Protein AF-A0A662V221-F1 (afdb_monomer_lite)

Foldseek 3Di:
DVVVVVVVVVVVVVVVVVCVLLVVLVVLQVVCVVDPLCVVLVVVLVVVCVVCVVVCVVCVVVDDPVRVVVCVVVSVVVSVVSSVLSVVSNVDPSVVSSVVVVD

Radius of gyration: 17.14 Å; chains: 1; bounding box: 40×38×37 Å

Sequence (103 aa):
MRRDADVLRGIAALLGTTILWASSFPVIKIAVGSSTGLGYTWMRSAIAALALLPLAARRIGRAGRATALGGVVTGIAYALGLWLQGWGTGLTTASNSAFITGL

Secondary structure (DSSP, 8-state):
-HHHHHHHHHHHHHHHHHHHHHHHHHHHHHHHHSS-HHHHHHHHHHHHHHHHHHHHHHHHTT--HHHHHHHHHHHHHHHHHHHHHHHHHHHS-HHHHHHHHH-

Structure (mmCIF, N/CA/C/O backbone):
data_AF-A0A662V221-F1
#
_entry.id   AF-A0A662V221-F1
#
loop_
_atom_site.group_PDB
_atom_site.id
_atom_site.type_symbol
_atom_site.label_atom_id
_atom_site.label_alt_id
_atom_site.label_comp_id
_atom_site.label_asym_id
_atom_site.label_entity_id
_atom_site.label_seq_id
_atom_site.pdbx_PDB_ins_code
_atom_site.Cartn_x
_atom_site.Cartn_y
_atom_site.Cartn_z
_atom_site.occupancy
_atom_site.B_iso_or_equiv
_atom_site.auth_seq_id
_atom_site.auth_comp_id
_atom_site.auth_asym_id
_atom_site.auth_atom_id
_atom_site.pdbx_PDB_model_num
ATOM 1 N N . MET A 1 1 ? -23.251 -28.242 2.241 1.00 62.19 1 MET A N 1
ATOM 2 C CA . MET A 1 1 ? -23.866 -27.235 1.345 1.00 62.19 1 MET A CA 1
ATOM 3 C C . MET A 1 1 ? -23.495 -25.788 1.678 1.00 62.19 1 MET A C 1
ATOM 5 O O . MET A 1 1 ? -22.798 -25.200 0.869 1.00 62.19 1 MET A O 1
ATOM 9 N N . ARG A 1 2 ? -23.889 -25.180 2.817 1.00 73.62 2 ARG A N 1
ATOM 10 C CA . ARG A 1 2 ? -23.494 -23.774 3.116 1.00 73.62 2 ARG A CA 1
ATOM 11 C C . ARG A 1 2 ? -21.975 -23.597 3.288 1.00 73.62 2 ARG A C 1
ATOM 13 O O . ARG A 1 2 ? -21.391 -22.723 2.666 1.00 73.62 2 ARG A O 1
ATOM 20 N N . ARG A 1 3 ? -21.338 -24.517 4.021 1.00 83.12 3 ARG A N 1
ATOM 21 C CA . ARG A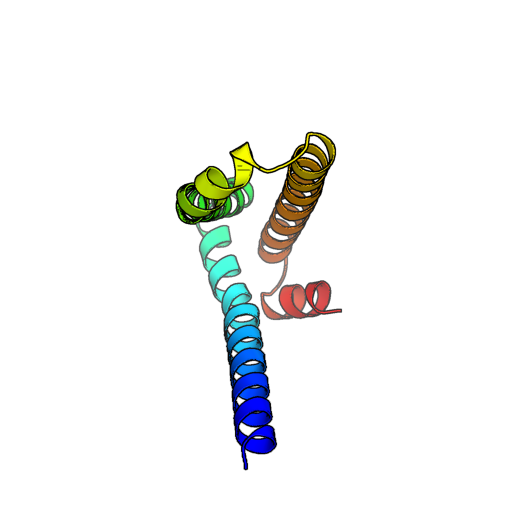 1 3 ? -19.883 -24.538 4.245 1.00 83.12 3 ARG A CA 1
ATOM 22 C C . ARG A 1 3 ? -19.074 -24.636 2.946 1.00 83.12 3 ARG A C 1
ATOM 24 O O . ARG A 1 3 ? -18.060 -23.966 2.823 1.00 83.12 3 ARG A O 1
ATOM 31 N N . ASP A 1 4 ? -19.540 -25.416 1.972 1.00 85.81 4 ASP A N 1
ATOM 32 C CA . ASP A 1 4 ? -18.838 -25.605 0.693 1.00 85.81 4 ASP A CA 1
ATOM 33 C C . ASP A 1 4 ? -18.893 -24.332 -0.161 1.00 85.81 4 ASP A C 1
ATOM 35 O O . ASP A 1 4 ? -17.890 -23.925 -0.740 1.00 85.81 4 ASP A O 1
ATOM 39 N N . ALA A 1 5 ? -20.042 -23.645 -0.175 1.00 88.50 5 ALA A N 1
ATOM 40 C CA . ALA A 1 5 ? -20.195 -22.365 -0.863 1.00 88.50 5 ALA A CA 1
ATOM 41 C C . ALA A 1 5 ? -19.315 -21.263 -0.248 1.00 88.50 5 ALA A C 1
ATOM 43 O O . ALA A 1 5 ? -18.729 -20.466 -0.981 1.00 88.50 5 ALA A O 1
ATOM 44 N N . ASP A 1 6 ? -19.185 -21.232 1.080 1.00 93.75 6 ASP A N 1
ATOM 45 C CA . ASP A 1 6 ? -18.309 -20.281 1.772 1.00 93.75 6 ASP A CA 1
ATOM 46 C C . ASP A 1 6 ? -16.825 -20.568 1.492 1.00 93.75 6 ASP A C 1
ATOM 48 O O . ASP A 1 6 ? -16.052 -19.639 1.250 1.00 93.75 6 ASP A O 1
ATOM 52 N N . VAL A 1 7 ? -16.436 -21.847 1.430 1.00 94.81 7 VAL A N 1
ATOM 53 C CA . VAL A 1 7 ? -15.081 -22.263 1.029 1.00 94.81 7 VAL A CA 1
ATOM 54 C C . VAL A 1 7 ? -14.782 -21.842 -0.410 1.00 94.81 7 VAL A C 1
ATOM 56 O O . VAL A 1 7 ? -13.740 -21.239 -0.659 1.00 94.81 7 VAL A O 1
ATOM 59 N N . LEU A 1 8 ? -15.702 -22.077 -1.350 1.00 95.62 8 LEU A N 1
ATOM 60 C CA . LEU A 1 8 ? -15.548 -21.644 -2.744 1.00 95.62 8 LEU A CA 1
ATOM 61 C C . LEU A 1 8 ? -15.406 -20.121 -2.867 1.00 95.62 8 LEU A C 1
ATOM 63 O O . LEU A 1 8 ? -14.557 -19.646 -3.621 1.00 95.62 8 LEU A O 1
ATOM 67 N N . ARG A 1 9 ? -16.183 -19.347 -2.100 1.00 95.25 9 ARG A N 1
ATOM 68 C CA . ARG A 1 9 ? -16.051 -17.880 -2.046 1.00 95.25 9 ARG A CA 1
ATOM 69 C C . ARG A 1 9 ? -14.694 -17.450 -1.494 1.00 95.25 9 ARG A C 1
ATOM 71 O O . ARG A 1 9 ? -14.083 -16.540 -2.048 1.00 95.25 9 ARG A O 1
ATOM 78 N N . GLY A 1 10 ? -14.214 -18.115 -0.443 1.00 96.44 10 GLY A N 1
ATOM 79 C CA . GLY A 1 10 ? -12.889 -17.873 0.126 1.00 96.44 10 GLY A CA 1
ATOM 80 C C . GLY A 1 10 ? -11.768 -18.150 -0.876 1.00 96.44 10 GLY A C 1
ATOM 81 O O . GLY A 1 10 ? -10.901 -17.303 -1.074 1.00 96.44 10 GLY A O 1
ATOM 82 N N . ILE A 1 11 ? -11.826 -19.289 -1.574 1.00 97.31 11 ILE A N 1
ATOM 83 C CA . ILE A 1 11 ? -10.859 -19.649 -2.623 1.00 97.31 11 ILE A CA 1
ATOM 84 C C . ILE A 1 11 ? -10.896 -18.627 -3.763 1.00 97.31 11 ILE A C 1
ATOM 86 O O . ILE A 1 11 ? -9.845 -18.161 -4.196 1.00 97.31 11 ILE A O 1
ATOM 90 N N . ALA A 1 12 ? -12.084 -18.228 -4.221 1.00 97.25 12 ALA A N 1
ATOM 91 C CA . ALA A 1 12 ? -12.220 -17.226 -5.275 1.00 97.25 12 ALA A CA 1
ATOM 92 C C . ALA A 1 12 ? -11.630 -15.866 -4.862 1.00 97.25 12 ALA A C 1
ATOM 94 O O . ALA A 1 12 ? -10.925 -15.238 -5.653 1.00 97.25 12 ALA A O 1
ATOM 95 N N . AL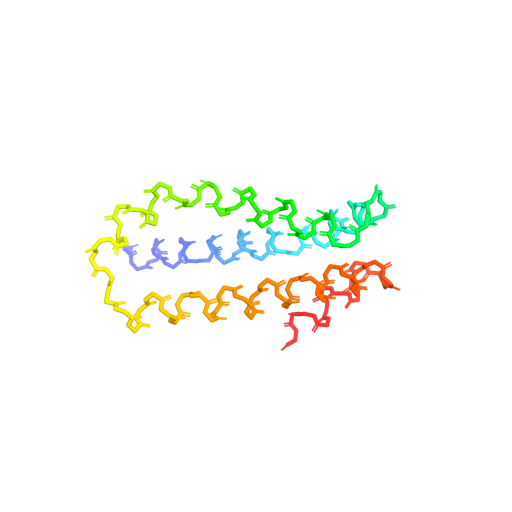A A 1 13 ? -11.863 -15.428 -3.621 1.00 96.56 13 ALA A N 1
ATOM 96 C CA . ALA A 1 13 ? -11.286 -14.194 -3.092 1.00 96.56 13 ALA A CA 1
ATOM 97 C C . ALA A 1 13 ? -9.752 -14.267 -2.996 1.00 96.56 13 ALA A C 1
ATOM 99 O O . ALA A 1 13 ? -9.072 -13.303 -3.357 1.00 96.56 13 ALA A O 1
ATOM 100 N N . LEU A 1 14 ? -9.207 -15.409 -2.563 1.00 96.31 14 LEU A N 1
ATOM 101 C CA . LEU A 1 14 ? -7.763 -15.644 -2.510 1.00 96.31 14 LEU A CA 1
ATOM 102 C C . LEU A 1 14 ? -7.148 -15.596 -3.909 1.00 96.31 14 LEU A C 1
ATOM 104 O O . LEU A 1 14 ? -6.242 -14.801 -4.137 1.00 96.31 14 LEU A O 1
ATOM 108 N N . LEU A 1 15 ? -7.689 -16.363 -4.859 1.00 97.12 15 LEU A N 1
ATOM 109 C CA . LEU A 1 15 ? -7.209 -16.382 -6.244 1.00 97.12 15 LEU A CA 1
ATOM 110 C C . LEU A 1 15 ? -7.273 -14.993 -6.885 1.00 97.12 15 LEU A C 1
ATOM 112 O O . LEU A 1 15 ? -6.301 -14.553 -7.495 1.00 97.12 15 LEU A O 1
ATOM 116 N N . GLY A 1 16 ? -8.388 -14.280 -6.709 1.00 97.44 16 GLY A N 1
ATOM 117 C CA . GLY A 1 16 ? -8.543 -12.919 -7.219 1.00 97.44 16 GLY A CA 1
ATOM 118 C C . GLY A 1 16 ? -7.505 -11.964 -6.633 1.00 97.44 16 GLY A C 1
ATOM 119 O O . GLY A 1 16 ? -6.862 -11.223 -7.374 1.00 97.44 16 GLY A O 1
ATOM 120 N N . THR A 1 17 ? -7.279 -12.025 -5.320 1.00 95.06 17 THR A N 1
ATOM 121 C CA . THR A 1 17 ? -6.266 -11.197 -4.650 1.00 95.06 17 THR A CA 1
ATOM 122 C C . THR A 1 17 ? -4.859 -11.531 -5.143 1.00 95.06 17 THR A C 1
ATOM 124 O O . THR A 1 17 ? -4.094 -10.616 -5.442 1.00 95.06 17 THR A O 1
ATOM 127 N N . THR A 1 18 ? -4.527 -12.816 -5.300 1.00 93.75 18 THR A N 1
ATOM 128 C CA . THR A 1 18 ? -3.229 -13.261 -5.826 1.00 93.75 18 THR A CA 1
ATOM 129 C C . THR A 1 18 ? -2.998 -12.765 -7.248 1.00 93.75 18 THR A C 1
ATOM 131 O O . THR A 1 18 ? -1.922 -12.245 -7.537 1.00 93.75 18 THR A O 1
ATOM 134 N N . ILE A 1 19 ? -4.001 -12.875 -8.125 1.00 95.00 19 ILE A N 1
ATOM 135 C CA . ILE A 1 19 ? -3.903 -12.399 -9.509 1.00 95.00 19 ILE A CA 1
ATOM 136 C C . ILE A 1 19 ? -3.691 -10.885 -9.531 1.00 95.00 19 ILE A C 1
ATOM 138 O O . ILE A 1 19 ? -2.733 -10.430 -10.151 1.00 95.00 19 ILE A O 1
ATOM 142 N N . LEU A 1 20 ? -4.532 -10.121 -8.822 1.00 94.00 20 LEU A N 1
ATOM 143 C CA . LEU A 1 20 ? -4.437 -8.658 -8.763 1.00 94.00 20 LEU A CA 1
ATOM 144 C C . LEU A 1 20 ? -3.079 -8.196 -8.225 1.00 94.00 20 LEU A C 1
ATOM 146 O O . LEU A 1 20 ? -2.472 -7.263 -8.759 1.00 94.00 20 LEU A O 1
ATOM 150 N N . TRP A 1 21 ? -2.589 -8.854 -7.177 1.00 93.06 21 TRP A N 1
ATOM 151 C CA . TRP A 1 21 ? -1.298 -8.541 -6.583 1.00 93.06 21 TRP A CA 1
ATOM 152 C C . TRP A 1 21 ? -0.144 -8.865 -7.542 1.00 93.06 21 TRP A C 1
ATOM 154 O O . TRP A 1 21 ? 0.669 -7.989 -7.833 1.00 93.06 21 TRP A O 1
ATOM 164 N N . ALA A 1 22 ? -0.108 -10.073 -8.112 1.00 90.75 22 ALA A N 1
ATOM 165 C CA . ALA A 1 22 ? 0.973 -10.502 -9.000 1.00 90.75 22 ALA A CA 1
ATOM 166 C C . ALA A 1 22 ? 1.019 -9.682 -10.302 1.00 90.75 22 ALA A C 1
ATOM 168 O O . ALA A 1 22 ? 2.092 -9.256 -10.735 1.00 90.75 22 ALA A O 1
ATOM 169 N N . SER A 1 23 ? -0.140 -9.389 -10.903 1.00 92.88 23 SER A N 1
ATOM 170 C CA . SER A 1 23 ? -0.223 -8.592 -12.134 1.00 92.88 23 SER A CA 1
ATOM 171 C C . SER A 1 23 ? 0.173 -7.129 -11.936 1.00 92.88 23 SER A C 1
ATOM 173 O O . SER A 1 23 ? 0.477 -6.438 -12.907 1.00 92.88 23 SER A O 1
ATOM 175 N N . SER A 1 24 ? 0.181 -6.636 -10.695 1.00 90.31 24 SER A N 1
ATOM 176 C CA . SER A 1 24 ? 0.561 -5.254 -10.411 1.00 90.31 24 SER A CA 1
ATOM 177 C C . SER A 1 24 ? 2.043 -4.990 -10.693 1.00 90.31 24 SER A C 1
ATOM 179 O O . SER A 1 24 ? 2.376 -3.885 -11.108 1.00 90.31 24 SER A O 1
ATOM 181 N N . PHE A 1 25 ? 2.942 -5.972 -10.545 1.00 91.00 25 PHE A N 1
ATOM 182 C CA . PHE A 1 25 ? 4.389 -5.756 -10.714 1.00 91.00 25 PHE A CA 1
ATOM 183 C C . PHE A 1 25 ? 4.806 -5.362 -12.141 1.00 91.00 25 PHE A C 1
ATOM 185 O O . PHE A 1 25 ? 5.523 -4.368 -12.281 1.00 91.00 25 PHE A O 1
ATOM 192 N N . PRO A 1 26 ? 4.356 -6.047 -13.213 1.00 92.06 26 PRO A N 1
ATOM 193 C CA . PRO A 1 26 ? 4.597 -5.585 -14.581 1.00 92.06 26 PRO A CA 1
ATOM 194 C C . PRO A 1 26 ? 4.055 -4.174 -14.844 1.00 92.06 26 PRO A C 1
ATOM 196 O O . PRO A 1 26 ? 4.736 -3.355 -15.458 1.00 92.06 26 PRO A O 1
ATOM 199 N N . VAL A 1 27 ? 2.860 -3.862 -14.330 1.00 89.75 27 VAL A N 1
ATOM 200 C CA . VAL A 1 27 ? 2.233 -2.539 -14.491 1.00 89.75 27 VAL A CA 1
ATOM 201 C C . VAL A 1 27 ? 3.036 -1.458 -13.763 1.00 89.75 27 VAL A C 1
ATOM 203 O O . VAL A 1 27 ? 3.321 -0.412 -14.344 1.00 89.75 27 VAL A O 1
ATOM 206 N N . ILE A 1 28 ? 3.462 -1.722 -12.522 1.00 89.00 28 ILE A N 1
ATOM 207 C CA . ILE A 1 28 ? 4.352 -0.848 -11.744 1.00 89.00 28 ILE A CA 1
ATOM 208 C C . ILE A 1 28 ? 5.647 -0.603 -12.518 1.00 89.00 28 ILE A C 1
ATOM 210 O O . ILE A 1 28 ? 6.081 0.541 -12.623 1.00 89.00 28 ILE A O 1
ATOM 214 N N . LYS A 1 29 ? 6.255 -1.654 -13.081 1.00 87.19 29 LYS A N 1
ATOM 215 C CA . LYS A 1 29 ? 7.515 -1.549 -13.825 1.00 87.19 29 LYS A CA 1
ATOM 216 C C . LYS A 1 29 ? 7.390 -0.609 -15.023 1.00 87.19 29 LYS A C 1
ATOM 218 O O . LYS A 1 29 ? 8.262 0.235 -15.215 1.00 87.19 29 LYS A O 1
ATOM 223 N N . ILE A 1 30 ? 6.307 -0.729 -15.791 1.00 89.62 30 ILE A N 1
ATOM 224 C CA . ILE A 1 30 ? 6.019 0.164 -16.922 1.00 89.62 30 ILE A CA 1
ATOM 225 C C . ILE A 1 30 ? 5.807 1.598 -16.419 1.00 89.62 30 ILE A C 1
ATOM 227 O O . ILE A 1 30 ? 6.455 2.521 -16.906 1.00 89.62 30 ILE A O 1
ATOM 231 N N . ALA A 1 31 ? 4.963 1.781 -15.400 1.00 86.12 31 ALA A N 1
ATOM 232 C CA . ALA A 1 31 ? 4.609 3.100 -14.878 1.00 86.12 31 ALA A CA 1
ATOM 233 C C . ALA A 1 31 ? 5.807 3.853 -14.271 1.00 86.12 31 ALA A C 1
ATOM 235 O O . ALA A 1 31 ? 5.961 5.053 -14.500 1.00 86.12 31 ALA A O 1
ATOM 236 N N . VAL A 1 32 ? 6.671 3.157 -13.525 1.00 85.25 32 VAL A N 1
ATOM 237 C CA . VAL A 1 32 ? 7.916 3.706 -12.957 1.00 85.25 32 VAL A CA 1
ATOM 238 C C . VAL A 1 32 ? 8.994 3.888 -14.034 1.00 85.25 32 VAL A C 1
ATOM 240 O O . VAL A 1 32 ? 9.880 4.712 -13.868 1.00 85.25 32 VAL A O 1
ATOM 243 N N . GLY A 1 33 ? 8.922 3.181 -15.165 1.00 80.88 33 GLY A N 1
ATOM 244 C CA . GLY A 1 33 ? 9.776 3.464 -16.325 1.00 80.88 33 GLY A CA 1
ATOM 245 C C . GLY A 1 33 ? 9.449 4.802 -17.001 1.00 80.88 33 GLY A C 1
ATOM 246 O O . GLY A 1 33 ? 10.339 5.445 -17.549 1.00 80.88 33 GLY A O 1
ATOM 247 N N . SER A 1 34 ? 8.188 5.243 -16.928 1.00 79.69 34 SER A N 1
ATOM 248 C CA . SER A 1 34 ? 7.697 6.501 -17.515 1.00 79.69 34 SER A CA 1
ATOM 249 C C . SER A 1 34 ? 7.529 7.658 -16.515 1.00 79.69 34 SER A C 1
ATOM 251 O O . SER A 1 34 ? 7.095 8.740 -16.901 1.00 79.69 34 SER A O 1
ATOM 253 N N . SER A 1 35 ? 7.821 7.447 -15.228 1.00 78.94 35 SER A N 1
ATOM 254 C CA . SER A 1 35 ? 7.624 8.418 -14.137 1.00 78.94 35 SER A CA 1
ATOM 255 C C . SER A 1 35 ? 8.745 8.303 -13.104 1.00 78.94 35 SER A C 1
ATOM 257 O O . SER A 1 35 ? 9.375 7.263 -12.971 1.00 78.94 35 SER A O 1
ATOM 259 N N . THR A 1 36 ? 8.958 9.320 -12.266 1.00 75.62 36 THR A N 1
ATOM 260 C CA . THR A 1 36 ? 9.779 9.126 -11.061 1.00 75.62 36 THR A CA 1
ATOM 261 C C . THR A 1 36 ? 9.091 8.131 -10.112 1.00 75.62 36 THR A C 1
ATOM 263 O O . THR A 1 36 ? 7.858 8.109 -10.009 1.00 75.62 36 THR A O 1
ATOM 266 N N . GLY A 1 37 ? 9.867 7.311 -9.390 1.00 70.56 37 GLY A N 1
ATOM 267 C CA . GLY A 1 37 ? 9.320 6.338 -8.426 1.00 70.56 37 GLY A CA 1
ATOM 268 C C . GLY A 1 37 ? 8.483 6.986 -7.311 1.00 70.56 37 GLY A C 1
ATOM 269 O O . GLY A 1 37 ? 7.513 6.398 -6.826 1.00 70.56 37 GLY A O 1
ATOM 270 N N . LEU A 1 38 ? 8.806 8.238 -6.962 1.00 73.75 38 LEU A N 1
ATOM 271 C CA . LEU A 1 38 ? 7.992 9.080 -6.083 1.00 73.75 38 LEU A CA 1
ATOM 272 C C . LEU A 1 38 ? 6.663 9.468 -6.744 1.00 73.75 38 LEU A C 1
ATOM 274 O O . LEU A 1 38 ? 5.615 9.269 -6.134 1.00 73.75 38 LEU A O 1
ATOM 278 N N . GLY A 1 39 ? 6.686 9.961 -7.988 1.00 78.94 39 GLY A N 1
ATOM 279 C CA . GLY A 1 39 ? 5.478 10.359 -8.718 1.00 78.94 39 GLY A CA 1
ATOM 280 C C . GLY A 1 39 ? 4.462 9.223 -8.834 1.00 78.94 39 GLY A C 1
ATOM 281 O O . GLY A 1 39 ? 3.288 9.413 -8.521 1.00 78.94 39 GLY A O 1
ATOM 282 N N . TYR A 1 40 ? 4.926 8.014 -9.163 1.00 81.88 40 TYR A N 1
ATOM 283 C CA . TYR A 1 40 ? 4.070 6.829 -9.217 1.00 81.88 40 TYR A CA 1
ATOM 284 C C . TYR A 1 40 ? 3.420 6.520 -7.857 1.00 81.88 40 TYR A C 1
ATOM 286 O O . TYR A 1 40 ? 2.199 6.372 -7.758 1.00 81.88 40 TYR A O 1
ATOM 294 N N . THR A 1 41 ? 4.229 6.440 -6.796 1.00 83.94 41 THR A N 1
ATOM 295 C CA . THR A 1 41 ? 3.761 5.989 -5.476 1.00 83.94 41 THR A CA 1
ATOM 296 C C . THR A 1 41 ? 2.829 6.999 -4.809 1.00 83.94 41 THR A C 1
ATOM 298 O O . THR A 1 41 ? 1.817 6.612 -4.220 1.00 83.94 41 THR A O 1
ATOM 301 N N . TRP A 1 42 ? 3.124 8.292 -4.911 1.00 82.75 42 TRP A N 1
ATOM 302 C CA . TRP A 1 42 ? 2.297 9.321 -4.283 1.00 82.75 42 TRP A CA 1
ATOM 303 C C . TRP A 1 42 ? 0.999 9.565 -5.051 1.00 82.75 42 TRP A C 1
ATOM 305 O O . TRP A 1 42 ? -0.044 9.699 -4.415 1.00 82.75 42 TRP A O 1
ATOM 315 N N . MET A 1 43 ? 1.018 9.508 -6.389 1.00 85.44 43 MET A N 1
ATOM 316 C CA . MET A 1 43 ? -0.199 9.636 -7.198 1.00 85.44 43 MET A CA 1
ATOM 317 C C . MET A 1 43 ? -1.184 8.499 -6.907 1.00 85.44 43 MET A C 1
ATOM 319 O O . MET A 1 43 ? -2.342 8.754 -6.575 1.00 85.44 43 MET A O 1
ATOM 323 N N . ARG A 1 44 ? -0.728 7.236 -6.948 1.00 85.12 44 ARG A N 1
ATOM 324 C CA . ARG A 1 44 ? -1.601 6.088 -6.636 1.00 85.12 44 ARG A CA 1
ATOM 325 C C . ARG A 1 44 ? -2.151 6.161 -5.211 1.00 85.12 44 ARG A C 1
ATOM 327 O O . ARG A 1 44 ? -3.318 5.851 -4.989 1.00 85.12 44 ARG A O 1
ATOM 334 N N . SER A 1 45 ? -1.321 6.582 -4.253 1.00 87.12 45 SER A N 1
ATOM 335 C CA . SER A 1 45 ? -1.710 6.655 -2.842 1.00 87.12 45 SER A CA 1
ATOM 336 C C . SER A 1 45 ? -2.699 7.791 -2.600 1.00 87.12 45 SER A C 1
ATOM 338 O O . SER A 1 45 ? -3.639 7.611 -1.833 1.00 87.12 45 SER A O 1
ATOM 340 N N . ALA A 1 46 ? -2.553 8.918 -3.301 1.00 88.75 46 ALA A N 1
ATOM 341 C CA . ALA A 1 46 ? -3.518 10.011 -3.276 1.00 88.75 46 ALA A CA 1
ATOM 342 C C . ALA A 1 46 ? -4.871 9.574 -3.852 1.00 88.75 46 ALA A C 1
ATOM 344 O O . ALA A 1 46 ? -5.898 9.797 -3.217 1.00 88.75 46 ALA A O 1
ATOM 345 N N . ILE A 1 47 ? -4.880 8.886 -5.000 1.00 90.62 47 ILE A N 1
ATOM 346 C CA . ILE A 1 47 ? -6.114 8.352 -5.599 1.00 90.62 47 ILE A CA 1
ATOM 347 C C . ILE A 1 47 ? -6.805 7.382 -4.631 1.00 90.62 47 ILE A C 1
ATOM 349 O O . ILE A 1 47 ? -8.002 7.515 -4.378 1.00 90.62 47 ILE A O 1
ATOM 353 N N . ALA A 1 48 ? -6.057 6.445 -4.041 1.00 89.69 48 ALA A N 1
ATOM 354 C CA . ALA A 1 48 ? -6.600 5.498 -3.070 1.00 89.69 48 ALA A CA 1
ATOM 355 C C . ALA A 1 48 ? -7.141 6.200 -1.812 1.00 89.69 48 ALA A C 1
ATOM 357 O O . ALA A 1 48 ? -8.235 5.878 -1.347 1.00 89.69 48 ALA A O 1
ATOM 358 N N . ALA A 1 49 ? -6.409 7.185 -1.285 1.00 89.38 49 ALA A N 1
ATOM 359 C CA . ALA A 1 49 ? -6.834 7.964 -0.129 1.00 89.38 49 ALA A CA 1
ATOM 360 C C . ALA A 1 49 ? -8.123 8.739 -0.423 1.00 89.38 49 ALA A C 1
ATOM 362 O O . ALA A 1 49 ? -9.057 8.667 0.370 1.00 89.38 49 ALA A O 1
ATOM 363 N N . LEU A 1 50 ? -8.213 9.416 -1.572 1.00 92.19 50 LEU A N 1
ATOM 364 C CA . LEU A 1 50 ? -9.410 10.150 -1.989 1.00 92.19 50 LEU A CA 1
ATOM 365 C C . LEU A 1 50 ? -10.609 9.220 -2.199 1.00 92.19 50 LEU A C 1
ATOM 367 O O . LEU A 1 50 ? -11.711 9.546 -1.762 1.00 92.19 50 LEU A O 1
ATOM 371 N N . ALA A 1 51 ? -10.402 8.047 -2.801 1.00 93.56 51 ALA A N 1
ATOM 372 C CA . ALA A 1 51 ? -11.458 7.056 -2.998 1.00 93.56 51 ALA A CA 1
ATOM 373 C C . ALA A 1 51 ? -12.002 6.505 -1.666 1.00 93.56 51 ALA A C 1
ATOM 375 O O . ALA A 1 51 ? -13.202 6.261 -1.533 1.00 93.56 51 ALA A O 1
ATOM 376 N N . LEU A 1 52 ? -11.132 6.332 -0.666 1.00 89.94 52 LEU A N 1
ATOM 377 C CA . LEU A 1 52 ? -11.504 5.816 0.654 1.00 89.94 52 LEU A CA 1
ATOM 378 C C . LEU A 1 52 ? -11.942 6.910 1.637 1.00 89.94 52 LEU A C 1
ATOM 380 O O . LEU A 1 52 ? -12.581 6.600 2.647 1.00 89.94 52 LEU A O 1
ATOM 384 N N . LEU A 1 53 ? -11.651 8.181 1.350 1.00 89.56 53 LEU A N 1
ATOM 385 C CA . LEU A 1 53 ? -11.934 9.305 2.238 1.00 89.56 53 LEU A CA 1
ATOM 386 C C . LEU A 1 53 ? -13.417 9.406 2.637 1.00 89.56 53 LEU A C 1
ATOM 388 O O . LEU A 1 53 ? -13.666 9.574 3.829 1.00 89.56 53 LEU A O 1
ATOM 392 N N . PRO A 1 54 ? -14.419 9.236 1.746 1.00 90.44 54 PRO A N 1
ATOM 393 C CA . PRO A 1 54 ? -15.828 9.285 2.144 1.00 90.44 54 PRO A CA 1
ATOM 394 C C . PRO A 1 54 ? -16.207 8.186 3.145 1.00 90.44 54 PRO A C 1
ATOM 396 O O . PRO A 1 54 ? -17.002 8.414 4.058 1.00 90.44 54 PRO A O 1
ATOM 399 N N . LEU A 1 55 ? -15.630 6.990 2.996 1.00 88.44 55 LEU A N 1
ATOM 400 C CA . LEU A 1 55 ? -15.861 5.872 3.909 1.00 88.44 55 LEU A CA 1
ATOM 401 C C . LEU A 1 55 ? -15.183 6.122 5.260 1.00 88.44 55 LEU A C 1
ATOM 403 O O . LEU A 1 55 ? -15.799 5.911 6.310 1.00 88.44 55 LEU A O 1
ATOM 407 N N . ALA A 1 56 ? -13.943 6.609 5.228 1.00 86.88 56 ALA A N 1
ATOM 408 C CA . ALA A 1 56 ? -13.183 6.958 6.419 1.00 86.88 56 ALA A CA 1
ATOM 409 C C . ALA A 1 56 ? -13.850 8.105 7.191 1.00 86.88 56 ALA A C 1
ATOM 411 O O . ALA A 1 56 ? -14.055 7.983 8.396 1.00 86.88 56 ALA A O 1
ATOM 412 N N . ALA A 1 57 ? -14.281 9.170 6.511 1.00 85.88 57 ALA A N 1
ATOM 413 C CA . ALA A 1 57 ? -14.916 10.344 7.111 1.00 85.88 57 ALA A CA 1
ATOM 414 C C . ALA A 1 57 ? -16.184 9.988 7.907 1.00 85.88 57 ALA A C 1
ATOM 416 O O . ALA A 1 57 ? -16.381 10.494 9.010 1.00 85.88 57 ALA A O 1
ATOM 417 N N . ARG A 1 58 ? -16.995 9.035 7.419 1.00 86.56 58 ARG A N 1
ATOM 418 C CA . ARG A 1 58 ? -18.175 8.518 8.147 1.00 86.56 58 ARG A CA 1
ATOM 419 C C . ARG A 1 58 ? -17.827 7.829 9.470 1.00 86.56 58 ARG A C 1
ATOM 421 O O . ARG A 1 58 ? -18.682 7.695 10.342 1.00 86.56 58 ARG A O 1
ATOM 428 N N . ARG A 1 59 ? -16.598 7.332 9.608 1.00 83.38 59 ARG A N 1
ATOM 429 C CA . ARG A 1 59 ? -16.126 6.570 10.774 1.00 83.38 59 ARG A CA 1
ATOM 430 C C . ARG A 1 59 ? -15.167 7.371 11.654 1.00 83.38 59 ARG A C 1
ATOM 432 O O . ARG A 1 59 ? -15.051 7.054 12.833 1.00 83.38 59 ARG A O 1
ATOM 439 N N . ILE A 1 60 ? -14.538 8.420 11.120 1.00 79.56 60 ILE A N 1
ATOM 440 C CA . ILE A 1 60 ? -13.482 9.184 11.797 1.00 79.56 60 ILE A CA 1
ATOM 441 C C . ILE A 1 60 ? -14.001 9.919 13.035 1.00 79.56 60 ILE A C 1
ATOM 443 O O . ILE A 1 60 ? -13.324 9.936 14.054 1.00 79.56 60 ILE A O 1
ATOM 447 N N . GLY A 1 61 ? -15.246 10.413 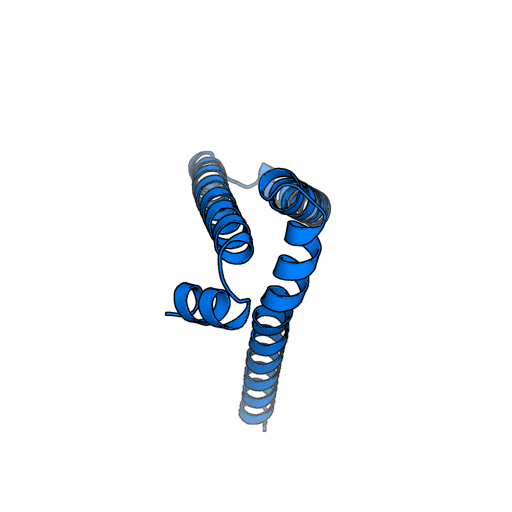13.004 1.00 76.44 61 GLY A N 1
ATOM 448 C CA . GLY A 1 61 ? -15.883 11.044 14.168 1.00 76.44 61 GLY A CA 1
ATOM 449 C C . GLY A 1 61 ? -16.168 10.079 15.327 1.00 76.44 61 GLY A C 1
ATOM 450 O O . GLY A 1 61 ? -16.480 10.515 16.428 1.00 76.44 61 GLY A O 1
ATOM 451 N N . ARG A 1 62 ? -16.056 8.765 15.094 1.00 82.88 62 ARG A N 1
ATOM 452 C CA . ARG A 1 62 ? -16.182 7.713 16.117 1.00 82.88 62 ARG A CA 1
ATOM 453 C C . ARG A 1 62 ? -14.825 7.135 16.526 1.00 82.88 62 ARG A C 1
ATOM 455 O O . ARG A 1 62 ? -14.779 6.266 17.393 1.00 82.88 62 ARG A O 1
ATOM 462 N N . ALA A 1 63 ? -13.740 7.557 15.878 1.00 83.50 63 ALA A N 1
ATOM 463 C CA . ALA A 1 63 ? -12.403 7.059 16.150 1.00 83.50 63 ALA A CA 1
ATOM 464 C C . ALA A 1 63 ? -11.794 7.830 17.327 1.00 83.50 63 ALA A C 1
ATOM 466 O O . ALA A 1 63 ? -11.720 9.057 17.315 1.00 83.50 63 ALA A O 1
ATOM 467 N N . GLY A 1 64 ? -11.334 7.108 18.348 1.00 89.94 64 GLY A N 1
ATOM 468 C CA . GLY A 1 64 ? -10.567 7.712 19.434 1.00 89.94 64 GLY A CA 1
ATOM 469 C C . GLY A 1 64 ? -9.195 8.195 18.951 1.00 89.94 64 GLY A C 1
ATOM 470 O O . GLY A 1 64 ? -8.674 7.722 17.937 1.00 89.94 64 GLY A O 1
ATOM 471 N N . ARG A 1 65 ? -8.560 9.091 19.718 1.00 89.56 65 ARG A N 1
ATOM 472 C CA . ARG A 1 65 ? -7.216 9.624 19.417 1.00 89.56 65 ARG A CA 1
ATOM 473 C C . ARG A 1 65 ? -6.178 8.521 19.174 1.00 89.56 65 ARG A C 1
ATOM 475 O O . ARG A 1 65 ? -5.364 8.648 18.267 1.00 89.56 65 ARG A O 1
ATOM 482 N N . ALA A 1 66 ? -6.233 7.436 19.948 1.00 92.75 66 ALA A N 1
ATOM 483 C CA . ALA A 1 66 ? -5.339 6.290 19.786 1.00 92.75 66 ALA A CA 1
ATOM 484 C C . ALA A 1 66 ? -5.535 5.582 18.434 1.00 92.75 66 ALA A C 1
ATOM 486 O O . ALA A 1 66 ? -4.563 5.294 17.744 1.00 92.75 66 ALA A O 1
ATOM 487 N N . THR A 1 67 ? -6.785 5.360 18.016 1.00 91.38 67 THR A N 1
ATOM 488 C CA . THR A 1 67 ? -7.114 4.759 16.714 1.00 91.38 67 THR A CA 1
ATOM 489 C C . THR A 1 67 ? -6.677 5.654 15.559 1.00 91.38 67 THR A C 1
ATOM 491 O O . THR A 1 67 ? -6.116 5.162 14.583 1.00 91.38 67 THR A O 1
ATOM 494 N N . ALA A 1 68 ? -6.895 6.967 15.676 1.00 88.88 68 ALA A N 1
ATOM 495 C CA . ALA A 1 68 ? -6.463 7.931 14.669 1.00 88.88 68 ALA A CA 1
ATOM 496 C C . ALA A 1 68 ? -4.933 7.950 14.528 1.00 88.88 68 ALA A C 1
ATOM 498 O O . ALA A 1 68 ? -4.419 7.861 13.415 1.00 88.88 68 ALA A O 1
ATOM 499 N N . LEU A 1 69 ? -4.206 7.992 15.650 1.00 92.75 69 LEU A N 1
ATOM 500 C CA . LEU A 1 69 ? -2.744 7.952 15.641 1.00 92.75 69 LEU A CA 1
ATOM 501 C C . LEU A 1 69 ? -2.221 6.630 15.066 1.00 92.75 69 LEU A C 1
ATOM 503 O O . LEU A 1 69 ? -1.327 6.653 14.225 1.00 92.75 69 LEU A O 1
ATOM 507 N N . GLY A 1 70 ? -2.813 5.498 15.457 1.00 93.88 70 GLY A N 1
ATOM 508 C CA . GLY A 1 70 ? -2.478 4.187 14.901 1.00 93.88 70 GLY A CA 1
ATOM 509 C C . GLY A 1 70 ? -2.665 4.144 13.385 1.00 93.88 70 GLY A C 1
ATOM 510 O O . GLY A 1 70 ? -1.755 3.741 12.670 1.00 93.88 70 GLY A O 1
ATOM 511 N N . GLY A 1 71 ? -3.790 4.657 12.879 1.00 91.69 71 GLY A N 1
ATOM 512 C CA . GLY A 1 71 ? -4.047 4.748 11.441 1.00 91.69 71 GLY A CA 1
ATOM 513 C C . GLY A 1 71 ? -3.019 5.602 10.693 1.00 91.69 71 GLY A C 1
ATOM 514 O O . GLY A 1 71 ? -2.556 5.198 9.628 1.00 91.69 71 GLY A O 1
ATOM 515 N N . VAL A 1 72 ? -2.613 6.746 11.257 1.00 90.31 72 VAL A N 1
ATOM 516 C CA . VAL A 1 72 ? -1.571 7.604 10.664 1.00 90.31 72 VAL A CA 1
ATOM 517 C C . VAL A 1 72 ? -0.220 6.892 10.640 1.00 90.31 72 VAL A C 1
ATOM 519 O O . VAL A 1 72 ? 0.427 6.857 9.596 1.00 90.31 72 VAL A O 1
ATOM 522 N N . VAL A 1 73 ? 0.195 6.285 11.755 1.00 95.62 73 VAL A N 1
ATOM 523 C CA . VAL A 1 73 ? 1.480 5.572 11.853 1.00 95.62 73 VAL A CA 1
ATOM 524 C C . VAL A 1 73 ? 1.525 4.394 10.879 1.00 95.62 73 VAL A C 1
ATOM 526 O O . VAL A 1 73 ? 2.477 4.273 10.106 1.00 95.62 73 VAL A O 1
ATOM 529 N N . THR A 1 74 ? 0.481 3.562 10.852 1.00 94.12 74 THR A N 1
ATOM 530 C CA . THR A 1 74 ? 0.380 2.441 9.907 1.00 94.12 74 THR A CA 1
ATOM 531 C C . THR A 1 74 ? 0.330 2.932 8.461 1.00 94.12 74 THR A C 1
ATOM 533 O O . THR A 1 74 ? 0.977 2.342 7.599 1.00 94.12 74 THR A O 1
ATOM 536 N N . GLY A 1 75 ? -0.376 4.031 8.185 1.00 91.38 75 GLY A N 1
ATOM 537 C CA . GLY A 1 75 ? -0.439 4.636 6.855 1.00 91.38 75 GLY A CA 1
ATOM 538 C C . GLY A 1 75 ? 0.923 5.124 6.358 1.00 91.38 75 GLY A C 1
ATOM 539 O O . GLY A 1 75 ? 1.286 4.846 5.217 1.00 91.38 75 GLY A O 1
ATOM 540 N N . ILE A 1 76 ? 1.703 5.789 7.217 1.00 91.06 76 ILE A N 1
ATOM 541 C CA . ILE A 1 76 ? 3.067 6.233 6.891 1.00 91.06 76 ILE A CA 1
ATOM 542 C C . ILE A 1 76 ? 3.973 5.027 6.632 1.00 91.06 76 ILE A C 1
ATOM 544 O O . ILE A 1 76 ? 4.643 4.985 5.601 1.00 91.06 76 ILE A O 1
ATOM 548 N N . ALA A 1 77 ? 3.968 4.029 7.521 1.00 94.19 77 ALA A N 1
ATOM 549 C CA . ALA A 1 77 ? 4.767 2.816 7.349 1.00 94.19 77 ALA A CA 1
ATOM 550 C C . ALA A 1 77 ? 4.424 2.089 6.036 1.00 94.19 77 ALA A C 1
ATOM 552 O O . ALA A 1 77 ? 5.317 1.690 5.287 1.00 94.19 77 ALA A O 1
ATOM 553 N N . TYR A 1 78 ?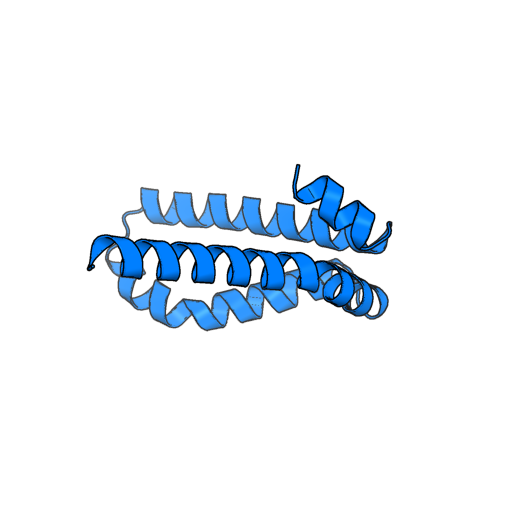 3.132 1.985 5.717 1.00 91.31 78 TYR A N 1
ATOM 554 C CA . TYR A 1 78 ? 2.649 1.383 4.478 1.00 91.31 78 TYR A CA 1
ATOM 555 C C . TYR A 1 78 ? 3.083 2.176 3.238 1.00 91.31 78 TYR A C 1
ATOM 557 O O . TYR A 1 78 ? 3.611 1.596 2.291 1.00 91.31 78 TYR A O 1
ATOM 565 N N . ALA A 1 79 ? 2.923 3.503 3.246 1.00 88.44 79 ALA A N 1
ATOM 566 C CA . ALA A 1 79 ? 3.329 4.361 2.134 1.00 88.44 79 ALA A CA 1
ATOM 567 C C . ALA A 1 79 ? 4.843 4.297 1.875 1.00 88.44 79 ALA A C 1
ATOM 569 O O . ALA A 1 79 ? 5.265 4.202 0.721 1.00 88.44 79 ALA A O 1
ATOM 570 N N . LEU A 1 80 ? 5.655 4.286 2.936 1.00 89.75 80 LEU A N 1
ATOM 571 C CA . LEU A 1 80 ? 7.106 4.118 2.833 1.00 89.75 80 LEU A CA 1
ATOM 572 C C . LEU A 1 80 ? 7.473 2.751 2.248 1.00 89.75 80 LEU A C 1
ATOM 574 O O . LEU A 1 80 ? 8.282 2.688 1.323 1.00 89.75 80 LEU A O 1
ATOM 578 N N . GLY A 1 81 ? 6.844 1.672 2.723 1.00 90.94 81 GLY A N 1
ATOM 579 C CA . GLY A 1 81 ? 7.055 0.330 2.177 1.00 90.94 81 GLY A CA 1
ATOM 580 C C . GLY A 1 81 ? 6.717 0.250 0.686 1.00 90.94 81 GLY A C 1
ATOM 581 O O . GLY A 1 81 ? 7.504 -0.265 -0.106 1.00 90.94 81 GLY A O 1
ATOM 582 N N . LEU A 1 82 ? 5.589 0.837 0.277 1.00 88.44 82 LEU A N 1
ATOM 583 C CA . LEU A 1 82 ? 5.188 0.896 -1.129 1.00 88.44 82 LEU A CA 1
ATOM 584 C C . LEU A 1 82 ? 6.131 1.736 -1.990 1.00 88.44 82 LEU A C 1
ATOM 586 O O . LEU A 1 82 ? 6.372 1.383 -3.146 1.00 88.44 82 LEU A O 1
ATOM 590 N N . TRP A 1 83 ? 6.656 2.835 -1.450 1.00 88.12 83 TRP A N 1
ATOM 591 C CA . TRP A 1 83 ? 7.618 3.670 -2.159 1.00 88.12 83 TRP A CA 1
ATOM 592 C C . TRP A 1 83 ? 8.926 2.924 -2.395 1.00 88.12 83 TRP A C 1
ATOM 594 O O . TRP A 1 83 ? 9.393 2.862 -3.534 1.00 88.12 83 TRP A O 1
ATOM 604 N N . LEU A 1 84 ? 9.474 2.298 -1.352 1.00 89.25 84 LEU A N 1
ATOM 605 C CA . LEU A 1 84 ? 10.688 1.490 -1.454 1.00 89.25 84 LEU A CA 1
ATOM 606 C C . LEU A 1 84 ? 10.489 0.302 -2.404 1.00 89.25 84 LEU A C 1
ATOM 608 O O . LEU A 1 84 ? 11.357 0.033 -3.233 1.00 89.25 84 LEU A O 1
ATOM 612 N N . GLN A 1 85 ? 9.324 -0.352 -2.364 1.00 89.81 85 GLN A N 1
ATOM 613 C CA . GLN A 1 85 ? 8.961 -1.409 -3.311 1.00 89.81 85 GLN A CA 1
ATOM 614 C C . GLN A 1 85 ? 8.915 -0.896 -4.757 1.00 89.81 85 GLN A C 1
ATOM 616 O O . GLN A 1 85 ? 9.495 -1.514 -5.652 1.00 89.81 85 GLN A O 1
ATOM 621 N N . GLY A 1 86 ? 8.218 0.214 -5.012 1.00 88.00 86 GLY A N 1
ATOM 622 C CA . GLY A 1 86 ? 8.097 0.792 -6.352 1.00 88.00 86 GLY A CA 1
ATOM 623 C C . GLY A 1 86 ? 9.448 1.246 -6.899 1.00 88.00 86 GLY A C 1
ATOM 624 O O . GLY A 1 86 ? 9.772 0.982 -8.058 1.00 88.00 86 GLY A O 1
ATOM 625 N N . TRP A 1 87 ? 10.272 1.852 -6.044 1.00 86.75 87 TRP A N 1
ATOM 626 C CA . TRP A 1 87 ? 11.636 2.235 -6.384 1.00 8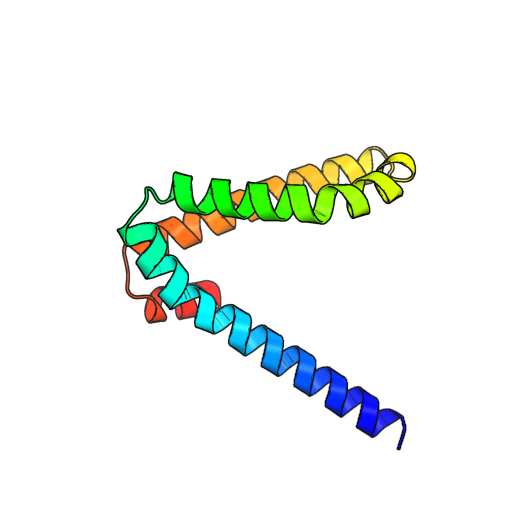6.75 87 TRP A CA 1
ATOM 627 C C . TRP 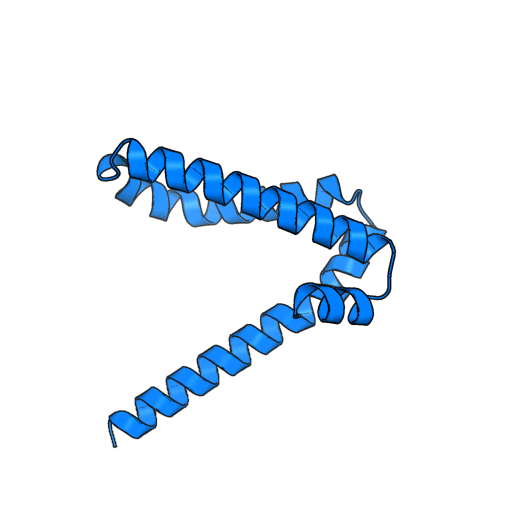A 1 87 ? 12.508 1.016 -6.707 1.00 86.75 87 TRP A C 1
ATOM 629 O O . TRP A 1 87 ? 13.121 0.976 -7.774 1.00 86.75 87 TRP A O 1
ATOM 639 N N . GLY A 1 88 ? 12.481 -0.020 -5.864 1.00 87.94 88 GLY A N 1
ATOM 640 C CA . GLY A 1 88 ? 13.176 -1.283 -6.116 1.00 87.94 88 GLY A CA 1
ATOM 641 C C . GLY A 1 88 ? 12.712 -1.969 -7.404 1.00 87.94 88 GLY A C 1
ATOM 642 O O . GLY A 1 88 ? 13.537 -2.473 -8.162 1.00 87.94 88 GLY A O 1
ATOM 643 N N . THR A 1 89 ? 11.414 -1.904 -7.718 1.00 88.00 89 THR A N 1
ATOM 644 C CA . THR A 1 89 ? 10.856 -2.410 -8.986 1.00 88.00 89 THR A CA 1
ATOM 645 C C . THR A 1 89 ? 11.420 -1.671 -10.195 1.00 88.00 89 THR A C 1
ATOM 647 O O . THR A 1 89 ? 11.683 -2.284 -11.229 1.00 88.00 89 THR A O 1
ATOM 650 N N . GLY A 1 90 ? 11.706 -0.375 -10.069 1.00 86.12 90 GLY A N 1
ATOM 651 C CA . GLY A 1 90 ? 12.453 0.373 -11.080 1.00 86.12 90 GLY A CA 1
ATOM 652 C C . GLY A 1 90 ? 13.842 -0.217 -11.360 1.00 86.12 90 GLY A C 1
ATOM 653 O O . GLY A 1 90 ? 14.240 -0.286 -12.522 1.00 86.12 90 GLY A O 1
ATOM 654 N N . LEU A 1 91 ? 14.526 -0.731 -10.334 1.00 88.50 91 LEU A N 1
ATOM 655 C CA . LEU A 1 91 ? 15.919 -1.194 -10.393 1.00 88.50 91 LEU A CA 1
ATOM 656 C C . LEU A 1 91 ? 16.098 -2.673 -10.784 1.00 88.50 91 LEU A C 1
ATOM 658 O O . LEU A 1 91 ? 17.180 -3.053 -11.218 1.00 88.50 91 LEU A O 1
ATOM 662 N N . THR A 1 92 ? 15.069 -3.515 -10.659 1.00 92.06 92 THR A N 1
ATOM 663 C CA . THR A 1 92 ? 15.148 -4.958 -10.980 1.00 92.06 92 THR A CA 1
ATOM 664 C C . THR A 1 92 ? 13.999 -5.420 -11.881 1.00 92.06 92 THR A C 1
ATOM 666 O O . THR A 1 92 ? 13.178 -4.614 -12.323 1.00 92.06 92 THR A O 1
ATOM 669 N N . THR A 1 93 ? 13.948 -6.701 -12.244 1.00 91.44 93 THR A N 1
ATOM 670 C CA . THR A 1 93 ? 12.842 -7.251 -13.044 1.00 91.44 93 THR A CA 1
ATOM 671 C C . THR A 1 93 ? 11.560 -7.334 -12.213 1.00 91.44 93 THR A C 1
ATOM 673 O O . THR A 1 93 ? 11.608 -7.528 -11.000 1.00 91.44 93 THR A O 1
ATOM 676 N N . ALA A 1 94 ? 10.397 -7.239 -12.868 1.00 89.75 94 ALA A N 1
ATOM 677 C CA . ALA A 1 94 ? 9.105 -7.358 -12.188 1.00 89.75 94 ALA A CA 1
ATOM 678 C C . ALA A 1 94 ? 8.994 -8.668 -11.380 1.00 89.75 94 ALA A C 1
ATOM 680 O O . ALA A 1 94 ? 8.514 -8.648 -10.250 1.00 89.75 94 ALA A O 1
ATOM 681 N N . SER A 1 95 ? 9.505 -9.780 -11.922 1.00 90.31 95 SER A N 1
ATOM 682 C CA . SER A 1 95 ? 9.515 -11.083 -11.248 1.00 90.31 95 SER A CA 1
ATOM 683 C C . SER A 1 95 ? 10.393 -11.099 -9.995 1.00 90.31 95 SER A C 1
ATOM 685 O O . SER A 1 95 ? 9.957 -11.601 -8.964 1.00 90.31 95 SER A O 1
ATOM 687 N N . ASN A 1 96 ? 11.595 -10.510 -10.044 1.00 92.06 96 ASN A N 1
ATOM 688 C CA . ASN A 1 96 ? 12.473 -10.427 -8.872 1.00 92.06 96 ASN A CA 1
ATOM 689 C C . ASN A 1 96 ? 11.853 -9.552 -7.774 1.00 92.06 96 ASN A C 1
ATOM 691 O O . ASN A 1 96 ? 11.909 -9.906 -6.600 1.00 92.06 96 ASN A O 1
ATOM 695 N N . SER A 1 97 ? 11.219 -8.435 -8.143 1.00 89.88 97 SER A N 1
ATOM 696 C CA . SER A 1 97 ? 10.498 -7.584 -7.187 1.00 89.88 97 SER A CA 1
ATOM 697 C C . SER A 1 97 ? 9.312 -8.293 -6.545 1.00 89.88 97 SER A C 1
ATOM 699 O O . SER A 1 97 ? 9.136 -8.192 -5.330 1.00 89.88 97 SER A O 1
ATOM 701 N N . ALA A 1 98 ? 8.520 -9.022 -7.336 1.00 89.62 98 ALA A N 1
ATOM 702 C CA . ALA A 1 98 ? 7.405 -9.815 -6.827 1.00 89.62 98 ALA A CA 1
ATOM 703 C C . ALA A 1 98 ? 7.895 -10.886 -5.848 1.00 89.62 98 ALA A C 1
ATOM 705 O O . ALA A 1 98 ? 7.347 -11.023 -4.762 1.00 89.62 98 ALA A O 1
ATOM 706 N N . PHE A 1 99 ? 8.981 -11.585 -6.183 1.00 91.06 99 PHE A N 1
ATOM 707 C CA . PHE A 1 99 ? 9.554 -12.603 -5.309 1.00 91.06 99 PHE A CA 1
ATOM 708 C C . PHE A 1 99 ? 10.049 -12.024 -3.974 1.00 91.06 99 PHE A C 1
ATOM 710 O O . PHE A 1 99 ? 9.662 -12.515 -2.921 1.00 91.06 99 PHE A O 1
ATOM 717 N N . ILE A 1 100 ? 10.841 -10.943 -4.003 1.00 91.25 100 ILE A N 1
ATOM 718 C CA . ILE A 1 100 ? 11.405 -10.319 -2.788 1.00 91.25 100 ILE A CA 1
ATOM 719 C C . ILE A 1 100 ? 10.312 -9.795 -1.850 1.00 91.25 100 ILE A C 1
ATOM 721 O O . ILE A 1 100 ? 10.481 -9.806 -0.638 1.00 91.25 100 ILE A O 1
ATOM 725 N N . THR A 1 101 ? 9.205 -9.301 -2.401 1.00 88.88 101 THR A N 1
ATOM 726 C CA . THR A 1 101 ? 8.124 -8.693 -1.608 1.00 88.88 101 THR A CA 1
ATOM 727 C C . THR A 1 101 ? 7.053 -9.682 -1.165 1.00 88.88 101 THR A C 1
ATOM 729 O O . THR A 1 101 ? 6.243 -9.335 -0.309 1.00 88.88 101 THR A O 1
ATOM 732 N N . GLY A 1 102 ? 7.020 -10.872 -1.769 1.00 83.81 102 GLY A N 1
ATOM 733 C CA . GLY A 1 102 ? 6.113 -11.957 -1.405 1.00 83.81 102 GLY A CA 1
ATOM 734 C C . GLY A 1 102 ? 6.692 -12.966 -0.408 1.00 83.81 102 GLY A C 1
ATOM 735 O O . GLY A 1 102 ? 5.943 -13.845 0.013 1.00 83.81 102 GLY A O 1
ATOM 736 N N . LEU A 1 103 ? 7.986 -12.867 -0.074 1.00 74.75 103 LEU A N 1
ATOM 737 C CA . LEU A 1 103 ? 8.661 -13.653 0.969 1.00 74.75 103 LEU A CA 1
ATOM 738 C C . LEU A 1 103 ? 8.316 -13.124 2.368 1.00 74.75 103 LEU A C 1
ATOM 740 O O . LEU A 1 103 ? 8.054 -13.970 3.250 1.00 74.75 103 LEU A O 1
#

pLDDT: mean 88.47, std 6.13, range [62.19, 97.44]